Protein AF-A0A0G4MSH3-F1 (afdb_monomer_lite)

Radius of gyration: 16.24 Å; chains: 1; bounding box: 30×35×52 Å

Sequence (84 aa):
MPNSPPPALLPPPEGIFRSFDDLLSSVQRVAKDQGYGVVKLRASNYRDGKPTRYDLVCDRGGVKYNSTAKKRNPSTRKVDCPWR

Structure (mmCIF, N/CA/C/O backbone):
data_AF-A0A0G4MSH3-F1
#
_entry.id   AF-A0A0G4MSH3-F1
#
loop_
_atom_site.group_PDB
_atom_site.id
_atom_site.type_symbol
_atom_site.label_atom_id
_atom_site.label_alt_id
_atom_site.label_comp_id
_atom_site.label_asym_id
_atom_site.label_entity_id
_atom_site.label_seq_id
_atom_site.pdbx_PDB_ins_code
_atom_site.Cartn_x
_atom_site.Cartn_y
_atom_site.Cartn_z
_atom_site.occupancy
_atom_site.B_iso_or_equiv
_atom_site.auth_seq_id
_atom_site.auth_comp_id
_atom_site.auth_asym_id
_atom_site.auth_atom_id
_atom_site.pdbx_PDB_model_num
ATOM 1 N N . MET A 1 1 ? 1.176 -4.855 -33.879 1.00 45.31 1 MET A N 1
ATOM 2 C CA . MET A 1 1 ? 1.784 -5.392 -32.641 1.00 45.31 1 MET A CA 1
ATOM 3 C C . MET A 1 1 ? 0.668 -5.483 -31.611 1.00 45.31 1 MET A C 1
ATOM 5 O O . MET A 1 1 ? 0.017 -4.462 -31.414 1.00 45.31 1 MET A O 1
ATOM 9 N N . PRO A 1 2 ? 0.342 -6.663 -31.058 1.00 46.78 2 PRO A N 1
ATOM 10 C CA . PRO A 1 2 ? -0.772 -6.789 -30.126 1.00 46.78 2 PRO A CA 1
ATOM 11 C C . PRO A 1 2 ? -0.434 -6.024 -28.844 1.00 46.78 2 PRO A C 1
ATOM 13 O O . PRO A 1 2 ? 0.549 -6.311 -28.166 1.00 46.78 2 PRO A O 1
ATOM 16 N N . ASN A 1 3 ? -1.239 -5.005 -28.564 1.00 57.44 3 ASN A N 1
ATOM 17 C CA . ASN A 1 3 ? -1.181 -4.180 -27.369 1.00 57.44 3 ASN A CA 1
ATOM 18 C C . ASN A 1 3 ? -1.851 -4.974 -26.235 1.00 57.44 3 ASN A C 1
ATOM 20 O O . ASN A 1 3 ? -3.019 -4.761 -25.924 1.00 57.44 3 ASN A O 1
ATOM 24 N N . SER A 1 4 ? -1.164 -5.998 -25.725 1.00 50.78 4 SER A N 1
ATOM 25 C CA . SER A 1 4 ? -1.681 -6.781 -24.603 1.00 50.78 4 SER A CA 1
ATOM 26 C C . SER A 1 4 ? -1.600 -5.911 -23.346 1.00 50.78 4 SER A C 1
ATOM 28 O O . SER A 1 4 ? -0.523 -5.365 -23.081 1.00 50.78 4 SER A O 1
ATOM 30 N N . PRO A 1 5 ? -2.692 -5.743 -22.574 1.00 57.50 5 PRO A N 1
ATOM 31 C CA . PRO A 1 5 ? -2.610 -5.048 -21.299 1.00 57.50 5 PRO A CA 1
ATOM 32 C C . PRO A 1 5 ? -1.553 -5.739 -20.424 1.00 57.50 5 PRO A C 1
ATOM 34 O O . PRO A 1 5 ? -1.400 -6.965 -20.514 1.00 57.50 5 PRO A O 1
ATOM 37 N N . PRO A 1 6 ? -0.792 -4.982 -19.612 1.00 58.97 6 PRO A N 1
ATOM 38 C CA . PRO A 1 6 ? 0.138 -5.586 -18.669 1.00 58.97 6 PRO A CA 1
ATOM 39 C C . PRO A 1 6 ? -0.620 -6.606 -17.805 1.00 58.97 6 PRO A C 1
ATOM 41 O O . PRO A 1 6 ? -1.802 -6.381 -17.522 1.00 58.97 6 PRO A O 1
ATOM 44 N N . PRO A 1 7 ? 0.018 -7.724 -17.410 1.00 59.84 7 PRO A N 1
ATOM 45 C CA . PRO A 1 7 ? -0.631 -8.739 -16.590 1.00 59.84 7 PRO A CA 1
ATOM 46 C C . PRO A 1 7 ? -1.269 -8.064 -15.375 1.00 59.84 7 PRO A C 1
ATOM 48 O O . PRO A 1 7 ? -0.604 -7.317 -14.653 1.00 59.84 7 PRO A O 1
ATOM 51 N N . ALA A 1 8 ? -2.577 -8.265 -15.208 1.00 66.88 8 ALA A N 1
ATOM 52 C CA . ALA A 1 8 ? -3.313 -7.698 -14.091 1.00 66.88 8 ALA A CA 1
ATOM 53 C C . ALA A 1 8 ? -2.692 -8.226 -12.794 1.00 66.88 8 ALA A C 1
ATOM 55 O O . ALA A 1 8 ? -2.557 -9.438 -12.620 1.00 66.88 8 ALA A O 1
ATOM 56 N N . LEU A 1 9 ? -2.272 -7.310 -11.919 1.00 69.88 9 LEU A N 1
ATOM 57 C CA . LEU A 1 9 ? -1.723 -7.666 -10.614 1.00 69.88 9 LEU A CA 1
ATOM 58 C C . LEU A 1 9 ? -2.779 -8.461 -9.844 1.00 69.88 9 LEU A C 1
ATOM 60 O O . LEU A 1 9 ? -3.954 -8.082 -9.830 1.00 69.88 9 LEU A O 1
ATOM 64 N N . LEU A 1 10 ? -2.367 -9.561 -9.219 1.00 76.19 10 LEU A N 1
ATOM 65 C CA . LEU A 1 10 ? -3.267 -10.340 -8.382 1.00 76.19 10 LEU A CA 1
ATOM 66 C C . LEU A 1 10 ? -3.657 -9.484 -7.174 1.00 76.19 10 LEU A C 1
ATOM 68 O O . LEU A 1 10 ? -2.771 -8.882 -6.548 1.00 76.19 10 LEU A O 1
ATOM 72 N N . PRO A 1 11 ? -4.957 -9.411 -6.838 1.00 74.88 11 PRO A N 1
ATOM 73 C CA . PRO A 1 11 ? -5.384 -8.668 -5.671 1.00 74.88 11 PRO A CA 1
ATOM 74 C C . PRO A 1 11 ? -4.736 -9.272 -4.418 1.00 74.88 11 PRO A C 1
ATOM 76 O O . PRO A 1 11 ? -4.558 -10.494 -4.338 1.00 74.88 11 PRO A O 1
ATOM 79 N N . PRO A 1 12 ? -4.353 -8.440 -3.436 1.00 77.75 12 PRO A N 1
ATOM 80 C CA . PRO A 1 12 ? -3.920 -8.952 -2.150 1.00 77.75 12 PRO A CA 1
ATOM 81 C C . PRO A 1 12 ? -5.049 -9.774 -1.503 1.00 77.75 12 PRO A C 1
ATOM 83 O O . PRO A 1 12 ? -6.225 -9.524 -1.763 1.00 77.75 12 PRO A O 1
ATOM 86 N N . PRO A 1 13 ? -4.709 -10.764 -0.665 1.00 76.75 13 PRO A N 1
ATOM 87 C CA . PRO A 1 13 ? -5.690 -11.591 0.014 1.00 76.75 13 PRO A CA 1
ATOM 88 C C . PRO A 1 13 ? -6.553 -10.730 0.934 1.00 76.75 13 PRO A C 1
ATOM 90 O O . PRO A 1 13 ? -6.049 -10.064 1.840 1.00 76.75 13 PRO A O 1
ATOM 93 N N . GLU A 1 14 ? -7.860 -10.783 0.702 1.00 79.62 14 GLU A N 1
ATOM 94 C CA . GLU A 1 14 ? -8.861 -10.216 1.598 1.00 79.62 14 GLU A CA 1
ATOM 95 C C . GLU A 1 14 ? -8.844 -10.999 2.917 1.00 79.62 14 GLU A C 1
ATOM 97 O O . GLU A 1 14 ? -8.888 -12.233 2.933 1.00 79.62 14 GLU A O 1
ATOM 102 N N . GLY A 1 15 ? -8.749 -10.294 4.042 1.00 82.81 15 GLY A N 1
ATOM 103 C CA . GLY A 1 15 ? -8.641 -10.926 5.350 1.00 82.81 15 GLY A CA 1
ATOM 104 C C . GLY A 1 15 ? -8.830 -9.944 6.495 1.00 82.81 15 GLY A C 1
ATOM 105 O O . GLY A 1 15 ? -8.576 -8.746 6.369 1.00 82.81 15 GLY A O 1
ATOM 106 N N . ILE A 1 16 ? -9.277 -10.464 7.638 1.00 86.12 16 ILE A N 1
ATOM 107 C CA . ILE A 1 16 ? -9.339 -9.700 8.885 1.00 86.12 16 ILE A CA 1
ATOM 108 C C . ILE A 1 16 ? -7.996 -9.867 9.592 1.00 86.12 16 ILE A C 1
ATOM 110 O O . ILE A 1 16 ? -7.656 -10.953 10.063 1.00 86.12 16 ILE A O 1
ATOM 114 N N . PHE A 1 17 ? -7.237 -8.779 9.673 1.00 86.88 17 PHE A N 1
ATOM 115 C CA . PHE A 1 17 ? -5.945 -8.745 10.350 1.00 86.88 17 PHE A CA 1
ATOM 116 C C . PHE A 1 17 ? -6.090 -8.142 11.748 1.00 86.88 17 PHE A C 1
ATOM 118 O O . PHE A 1 17 ? -6.880 -7.223 11.965 1.00 86.88 17 PHE A O 1
ATOM 125 N N . ARG A 1 18 ? -5.317 -8.657 12.711 1.00 87.06 18 ARG A N 1
ATOM 126 C CA . ARG A 1 18 ? -5.340 -8.182 14.106 1.00 87.06 18 ARG A CA 1
ATOM 127 C 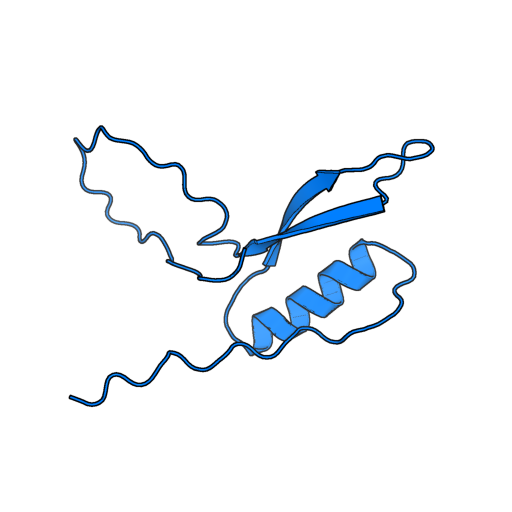C . ARG A 1 18 ? -4.661 -6.823 14.272 1.00 87.06 18 ARG A C 1
ATOM 129 O O . ARG A 1 18 ? -5.001 -6.077 15.186 1.00 87.06 18 ARG A O 1
ATOM 136 N N . SER A 1 19 ? -3.708 -6.511 13.398 1.00 88.50 19 SER A N 1
ATOM 137 C CA . SER A 1 19 ? -2.957 -5.262 13.402 1.00 88.50 19 SER A CA 1
ATOM 138 C C . SER A 1 19 ? -2.691 -4.768 11.979 1.00 88.50 19 SER A C 1
ATOM 140 O O . SER A 1 19 ? -2.775 -5.523 11.007 1.00 88.50 19 SER A O 1
ATOM 142 N N . PHE A 1 20 ? -2.352 -3.482 11.858 1.00 86.69 20 PHE A N 1
ATOM 143 C CA . PHE A 1 20 ? -1.934 -2.904 10.582 1.00 86.69 20 PHE A CA 1
ATOM 144 C C . PHE A 1 20 ? -0.627 -3.525 10.066 1.00 86.69 20 PHE A C 1
ATOM 146 O O . PHE A 1 20 ? -0.504 -3.750 8.867 1.00 86.69 20 PHE A O 1
ATOM 153 N N . ASP A 1 21 ? 0.327 -3.832 10.948 1.00 89.44 21 ASP A N 1
ATOM 154 C CA . ASP A 1 21 ? 1.597 -4.460 10.566 1.00 89.44 21 ASP A CA 1
ATOM 155 C C . ASP A 1 21 ? 1.406 -5.869 9.992 1.00 89.44 21 ASP A C 1
ATOM 157 O O . ASP A 1 21 ? 2.057 -6.223 9.005 1.00 89.44 21 ASP A O 1
ATOM 161 N N . ASP A 1 22 ? 0.463 -6.647 10.536 1.00 90.31 22 ASP A N 1
ATOM 162 C CA . ASP A 1 22 ? 0.114 -7.967 9.995 1.00 90.31 22 ASP A CA 1
ATOM 163 C C . ASP A 1 22 ? -0.502 -7.849 8.595 1.00 90.31 22 ASP A C 1
ATOM 165 O O . ASP A 1 22 ? -0.126 -8.583 7.675 1.00 90.31 22 ASP A O 1
ATOM 169 N N . LEU A 1 23 ? -1.415 -6.883 8.417 1.00 90.00 23 LEU A N 1
ATOM 170 C CA . LEU A 1 23 ? -2.003 -6.564 7.117 1.00 90.00 23 LEU A CA 1
ATOM 171 C C . LEU A 1 23 ? -0.905 -6.178 6.126 1.00 90.00 23 LEU A C 1
ATOM 173 O O . LEU A 1 23 ? -0.801 -6.778 5.058 1.00 90.00 23 LEU A O 1
ATOM 177 N N . LEU A 1 24 ? -0.048 -5.221 6.487 1.00 89.81 24 LEU A N 1
ATOM 178 C CA . LEU A 1 24 ? 1.003 -4.719 5.608 1.00 89.81 24 LEU A CA 1
ATOM 179 C C . LEU A 1 24 ? 1.995 -5.823 5.228 1.00 89.81 24 LEU A C 1
ATOM 181 O O . LEU A 1 24 ? 2.343 -5.943 4.056 1.00 89.81 24 LEU A O 1
ATOM 185 N N . SER A 1 25 ? 2.398 -6.664 6.180 1.00 91.06 25 SER A N 1
ATOM 186 C CA . SER A 1 25 ? 3.303 -7.792 5.932 1.00 91.06 25 SER A CA 1
ATOM 187 C C . SER A 1 25 ? 2.695 -8.814 4.969 1.00 91.06 25 SER A C 1
ATOM 189 O O . SER A 1 25 ? 3.385 -9.315 4.078 1.00 91.06 25 SER A O 1
ATOM 191 N N . SER A 1 26 ? 1.396 -9.102 5.100 1.00 90.19 26 SER A N 1
ATOM 192 C CA . SER A 1 26 ? 0.694 -10.012 4.187 1.00 90.19 26 SER A CA 1
ATOM 193 C C . SER A 1 26 ? 0.623 -9.460 2.757 1.00 90.19 26 SER A C 1
ATOM 195 O O . SER A 1 26 ? 0.935 -10.178 1.804 1.00 90.19 26 SER A O 1
ATOM 197 N N . VAL A 1 27 ? 0.312 -8.166 2.610 1.00 89.12 27 VAL A N 1
ATOM 198 C CA . VAL A 1 27 ? 0.251 -7.471 1.318 1.00 89.12 27 VAL A CA 1
ATOM 199 C C . VAL A 1 27 ? 1.640 -7.401 0.691 1.00 89.12 27 VAL A C 1
ATOM 201 O O . VAL A 1 27 ? 1.797 -7.685 -0.493 1.00 89.12 27 VAL A O 1
ATOM 204 N N . GLN A 1 28 ? 2.671 -7.087 1.479 1.00 89.81 28 GLN A N 1
ATOM 205 C CA . GLN A 1 28 ? 4.057 -7.056 1.014 1.00 89.81 28 GLN A CA 1
ATOM 206 C C . GLN A 1 28 ? 4.547 -8.424 0.547 1.00 89.81 28 GLN A C 1
ATOM 208 O O . GLN A 1 28 ? 5.301 -8.478 -0.418 1.00 89.81 28 GLN A O 1
ATOM 213 N N . ARG A 1 29 ? 4.145 -9.523 1.198 1.00 89.56 29 ARG A N 1
ATOM 214 C CA . ARG A 1 29 ? 4.501 -10.878 0.753 1.00 89.56 29 ARG A CA 1
ATOM 215 C C . ARG A 1 29 ? 3.974 -11.141 -0.658 1.00 89.56 29 ARG A C 1
ATOM 217 O O . ARG A 1 29 ? 4.746 -11.482 -1.542 1.00 89.56 29 ARG A O 1
ATOM 224 N N . VAL A 1 30 ? 2.691 -10.875 -0.878 1.00 86.81 30 VAL A N 1
ATOM 225 C CA . VAL A 1 30 ? 2.029 -11.098 -2.173 1.00 86.81 30 VAL A CA 1
ATOM 226 C C . VAL A 1 30 ? 2.539 -10.139 -3.249 1.00 86.81 30 VAL A C 1
ATOM 228 O O . VAL A 1 30 ? 2.703 -10.525 -4.402 1.00 86.81 30 VAL A O 1
ATOM 231 N N . ALA A 1 31 ? 2.844 -8.897 -2.880 1.00 85.88 31 ALA A N 1
ATOM 232 C CA . ALA A 1 31 ? 3.448 -7.932 -3.789 1.00 85.88 31 ALA A CA 1
ATOM 233 C C . ALA A 1 31 ? 4.881 -8.321 -4.191 1.00 85.88 31 ALA A C 1
ATOM 235 O O . ALA A 1 31 ? 5.254 -8.170 -5.355 1.00 85.88 31 ALA A O 1
ATOM 236 N N . LYS A 1 32 ? 5.673 -8.870 -3.255 1.00 85.50 32 LYS A N 1
ATOM 237 C CA . LYS A 1 32 ? 7.026 -9.380 -3.531 1.00 85.50 32 LYS A CA 1
ATOM 238 C C . LYS A 1 32 ? 6.999 -10.532 -4.528 1.00 85.50 32 LYS A C 1
ATOM 240 O O . LYS A 1 32 ? 7.808 -10.516 -5.451 1.00 85.50 32 LYS A O 1
ATOM 245 N N . ASP A 1 33 ? 6.050 -11.458 -4.391 1.00 84.62 33 ASP A N 1
ATOM 246 C CA . ASP A 1 33 ? 5.862 -12.561 -5.345 1.00 84.62 33 ASP A CA 1
ATOM 247 C C . ASP A 1 33 ? 5.547 -12.042 -6.760 1.00 84.62 33 ASP A C 1
ATOM 249 O O . ASP A 1 33 ? 5.926 -12.645 -7.760 1.00 84.62 33 ASP A O 1
ATOM 253 N N . GLN A 1 34 ? 4.911 -10.873 -6.847 1.00 80.94 34 GLN A N 1
ATOM 254 C CA . GLN A 1 34 ? 4.602 -10.178 -8.097 1.00 80.94 34 GLN A CA 1
ATOM 255 C C . GLN A 1 34 ? 5.691 -9.179 -8.539 1.00 80.94 34 GLN A C 1
ATOM 257 O O . GLN A 1 34 ? 5.541 -8.501 -9.557 1.00 80.94 34 GLN A O 1
ATOM 262 N N . GLY A 1 35 ? 6.796 -9.068 -7.795 1.00 81.56 35 GLY A N 1
ATOM 263 C CA . GLY A 1 35 ? 7.957 -8.257 -8.162 1.00 81.56 35 GLY A CA 1
ATOM 264 C C . GLY A 1 35 ? 7.863 -6.764 -7.832 1.00 81.56 35 GLY A C 1
ATOM 265 O O . GLY A 1 35 ? 8.645 -5.979 -8.376 1.00 81.56 35 GLY A O 1
ATOM 266 N N . TYR A 1 3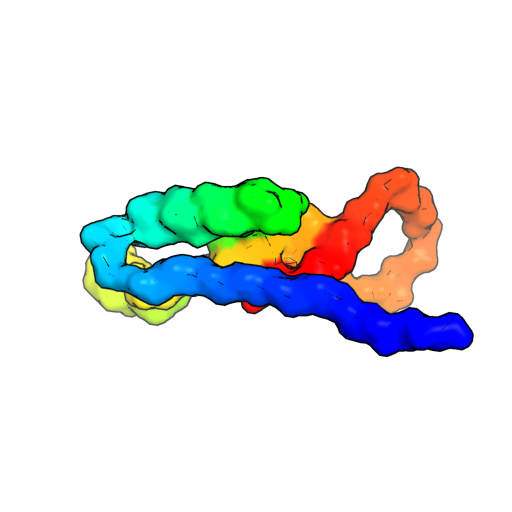6 ? 6.954 -6.340 -6.947 1.00 79.25 36 TYR A N 1
ATOM 267 C CA . TYR A 1 36 ? 6.861 -4.945 -6.503 1.00 79.25 36 TYR A CA 1
ATOM 268 C C . TYR A 1 36 ? 6.834 -4.793 -4.976 1.00 79.25 36 TYR A C 1
ATOM 270 O O . TYR A 1 36 ? 6.419 -5.670 -4.226 1.00 79.25 36 TYR A O 1
ATOM 278 N N . GLY A 1 37 ? 7.339 -3.653 -4.500 1.00 84.12 37 GLY A N 1
ATOM 279 C CA . GLY A 1 37 ? 7.346 -3.297 -3.080 1.00 84.12 37 GLY A CA 1
ATOM 280 C C . GLY A 1 37 ? 6.150 -2.421 -2.728 1.00 84.12 37 GLY A C 1
ATOM 281 O O . GLY A 1 37 ? 5.788 -1.546 -3.512 1.00 84.12 37 GLY A O 1
ATOM 282 N N . VAL A 1 38 ? 5.573 -2.627 -1.545 1.00 86.44 38 VAL A N 1
ATOM 283 C CA . VAL A 1 38 ? 4.432 -1.862 -1.021 1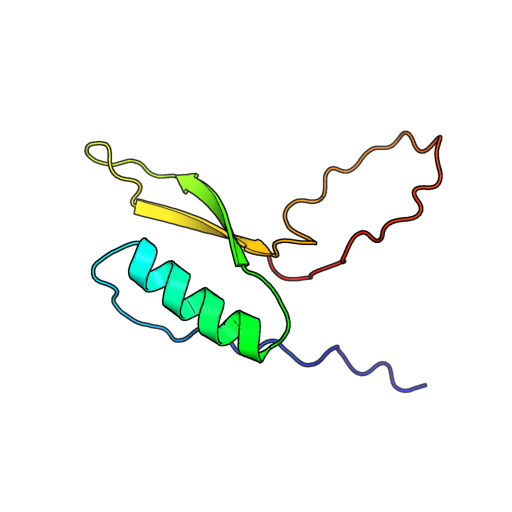.00 86.44 38 VAL A CA 1
ATOM 284 C C . VAL A 1 38 ? 4.830 -1.139 0.258 1.00 86.44 38 VAL A C 1
ATOM 286 O O . VAL A 1 38 ? 5.388 -1.750 1.171 1.00 86.44 38 VAL A O 1
ATOM 289 N N . VAL A 1 39 ? 4.506 0.148 0.343 1.00 87.38 39 VAL A N 1
ATOM 290 C CA . VAL A 1 39 ? 4.778 1.013 1.495 1.00 87.38 39 VAL A CA 1
ATOM 291 C C . VAL A 1 39 ? 3.523 1.771 1.917 1.00 87.38 39 VAL A C 1
AT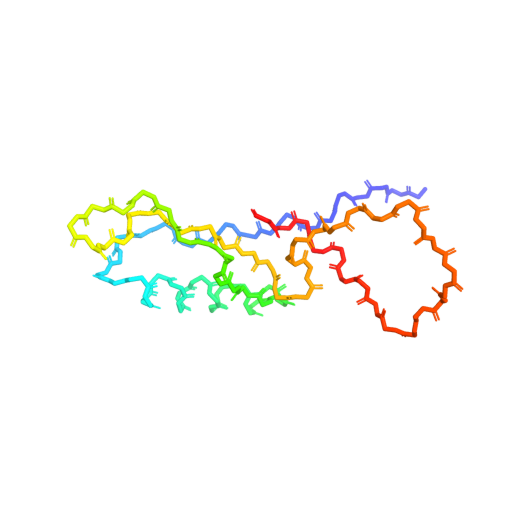OM 293 O O . VAL A 1 39 ? 2.625 2.036 1.118 1.00 87.38 39 VAL A O 1
ATOM 296 N N . LYS A 1 40 ? 3.456 2.146 3.195 1.00 88.69 40 LYS A N 1
ATOM 297 C CA . LYS A 1 40 ? 2.400 3.018 3.716 1.00 88.69 40 LYS A CA 1
ATOM 298 C C . LYS A 1 40 ? 2.604 4.434 3.183 1.00 88.69 40 LYS A C 1
ATOM 300 O O . LYS A 1 40 ? 3.622 5.051 3.483 1.00 88.69 40 LYS A O 1
ATOM 305 N N . LEU A 1 41 ? 1.616 4.971 2.469 1.00 85.38 41 LEU A N 1
ATOM 306 C CA . LEU A 1 41 ? 1.627 6.372 2.053 1.00 85.38 41 LEU A CA 1
ATOM 307 C C . LEU A 1 41 ? 1.116 7.278 3.166 1.00 85.38 41 LEU A C 1
ATOM 309 O O . LEU A 1 41 ? 1.807 8.188 3.616 1.00 85.38 41 LEU A O 1
ATOM 313 N N . ARG A 1 42 ? -0.132 7.062 3.584 1.00 85.12 42 ARG A N 1
ATOM 314 C CA . ARG A 1 42 ? -0.781 7.915 4.578 1.00 85.12 42 ARG A CA 1
ATOM 315 C C . ARG A 1 42 ? -1.738 7.128 5.448 1.00 85.12 42 ARG A C 1
ATOM 317 O O . ARG A 1 42 ? -2.310 6.127 5.030 1.00 85.12 42 ARG A O 1
ATOM 324 N N . ALA A 1 43 ? -1.902 7.615 6.664 1.00 89.06 43 ALA A N 1
ATOM 325 C CA . ALA A 1 43 ? -2.925 7.179 7.595 1.00 89.06 43 ALA A CA 1
ATOM 326 C C . ALA A 1 43 ? -3.980 8.287 7.705 1.00 89.06 43 ALA A C 1
ATOM 328 O O . ALA A 1 43 ? -3.645 9.470 7.690 1.00 89.06 43 ALA A O 1
ATOM 329 N N . SER A 1 44 ? -5.253 7.912 7.760 1.00 87.62 44 SER A N 1
ATOM 330 C CA . SER A 1 44 ? -6.387 8.837 7.811 1.00 87.62 44 SER A CA 1
ATOM 331 C C . SER A 1 44 ? -7.505 8.283 8.695 1.00 87.62 44 SER A C 1
ATOM 333 O O . SER A 1 44 ? -7.445 7.133 9.137 1.00 87.62 44 SER A O 1
ATOM 335 N N . ASN A 1 45 ? -8.519 9.117 8.959 1.00 86.94 45 ASN A N 1
ATOM 336 C CA . ASN A 1 45 ? -9.660 8.787 9.817 1.00 86.94 45 ASN A CA 1
ATOM 337 C C . ASN A 1 45 ? -9.214 8.286 11.194 1.00 86.94 45 ASN A C 1
ATOM 339 O O . ASN A 1 45 ? -9.447 7.137 11.573 1.00 86.94 45 ASN A O 1
ATOM 343 N N . TYR A 1 46 ? -8.525 9.152 11.929 1.00 87.00 46 TYR A N 1
ATOM 344 C CA . TYR A 1 46 ? -8.119 8.851 13.291 1.00 87.00 46 TYR A CA 1
ATOM 345 C C . TYR A 1 46 ? -9.346 8.846 14.205 1.00 87.00 46 TYR A C 1
ATOM 347 O O . TYR A 1 46 ? -10.110 9.809 14.224 1.00 87.00 46 TYR A O 1
ATOM 355 N N . ARG A 1 47 ? -9.521 7.761 14.958 1.00 84.94 47 ARG A N 1
ATOM 356 C CA . ARG A 1 47 ? -10.479 7.649 16.063 1.00 84.94 47 ARG A CA 1
ATOM 357 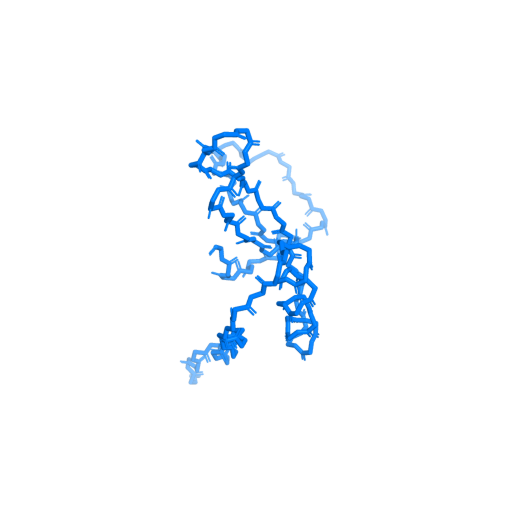C C . ARG A 1 47 ? -9.704 7.220 17.297 1.00 84.94 47 ARG A C 1
ATOM 359 O O . ARG A 1 47 ? -8.888 6.307 17.207 1.00 84.94 47 ARG A O 1
ATOM 366 N N . ASP A 1 48 ? -9.890 7.929 18.405 1.00 85.00 48 ASP A N 1
ATOM 367 C CA . ASP A 1 48 ? -9.219 7.630 19.679 1.00 85.00 48 ASP A CA 1
ATOM 368 C C . ASP A 1 48 ? -7.686 7.507 19.548 1.00 85.00 48 ASP A C 1
ATOM 370 O O . ASP A 1 48 ? -7.044 6.630 20.123 1.00 85.00 48 ASP A O 1
ATOM 374 N N . GLY A 1 49 ? -7.090 8.359 18.704 1.00 83.25 49 GLY A N 1
ATOM 375 C CA . GLY A 1 49 ? -5.649 8.366 18.432 1.00 83.25 49 GLY A CA 1
ATOM 376 C C . GLY A 1 49 ? -5.147 7.246 17.510 1.00 83.25 49 GLY A C 1
ATOM 377 O O . GLY A 1 49 ? -3.962 7.225 17.179 1.00 83.25 49 GLY A O 1
ATOM 378 N N . LYS A 1 50 ? -6.018 6.346 17.035 1.00 83.75 50 LYS A N 1
ATOM 379 C CA . LYS A 1 50 ? -5.662 5.242 16.132 1.00 83.75 50 LYS A CA 1
ATOM 380 C C . LYS A 1 50 ? -6.193 5.490 14.715 1.00 83.75 50 LYS A C 1
ATOM 382 O O . LYS A 1 50 ? -7.367 5.834 14.560 1.00 83.75 50 LYS A O 1
ATOM 387 N N . PRO A 1 51 ? -5.375 5.323 13.658 1.00 86.50 51 PRO A N 1
ATOM 388 C CA . PRO A 1 51 ? -5.873 5.440 12.295 1.00 86.50 51 PRO A CA 1
ATOM 389 C C . PRO A 1 51 ? -6.750 4.245 11.940 1.00 86.50 51 PRO A C 1
ATOM 391 O O . PRO A 1 51 ? -6.364 3.100 12.156 1.00 86.50 51 PRO A O 1
ATOM 394 N N . THR A 1 52 ? -7.911 4.514 11.350 1.00 85.44 52 THR A N 1
ATOM 395 C CA . THR A 1 52 ? -8.813 3.458 10.860 1.00 85.44 52 THR A CA 1
ATOM 396 C C . THR A 1 52 ? -8.625 3.170 9.373 1.00 85.44 52 THR A C 1
ATOM 398 O O . THR A 1 52 ? -9.055 2.126 8.892 1.00 85.44 52 THR A O 1
ATOM 401 N N . ARG A 1 53 ? -7.952 4.065 8.636 1.00 88.44 53 ARG A N 1
ATOM 402 C CA . ARG A 1 53 ? -7.679 3.907 7.206 1.00 88.44 53 ARG A CA 1
ATOM 403 C C . ARG A 1 53 ? -6.211 4.159 6.886 1.00 88.44 53 ARG A C 1
ATOM 405 O O . ARG A 1 53 ? -5.648 5.178 7.286 1.00 88.44 53 ARG A O 1
ATOM 412 N N . TYR A 1 54 ? -5.635 3.279 6.075 1.00 88.44 54 TYR A N 1
ATOM 413 C CA . TYR A 1 54 ? -4.274 3.391 5.566 1.00 88.44 54 TYR A CA 1
ATOM 414 C C . TYR A 1 54 ? -4.294 3.277 4.047 1.00 88.44 54 TYR A C 1
ATOM 416 O O . TYR A 1 54 ? -4.829 2.311 3.513 1.00 88.44 54 TYR A O 1
ATOM 424 N N . ASP A 1 55 ? -3.710 4.255 3.364 1.00 87.50 55 ASP A N 1
ATOM 425 C CA . ASP A 1 55 ? -3.508 4.187 1.921 1.00 87.50 55 ASP A CA 1
ATOM 426 C C . ASP A 1 55 ? -2.078 3.674 1.673 1.00 87.50 55 ASP A C 1
ATOM 428 O O . ASP A 1 55 ? -1.114 4.174 2.270 1.00 87.50 55 ASP A O 1
ATOM 432 N N . LEU A 1 56 ? -1.950 2.651 0.831 1.00 86.56 56 LEU A N 1
ATOM 433 C CA . LEU A 1 56 ? -0.695 1.976 0.506 1.00 86.56 56 LEU A CA 1
ATOM 434 C C . LEU A 1 56 ? -0.298 2.303 -0.931 1.00 86.56 56 LEU A C 1
ATOM 436 O O . LEU A 1 56 ? -1.154 2.406 -1.797 1.00 86.56 56 LEU A O 1
ATOM 440 N N . VAL A 1 57 ? 0.997 2.451 -1.190 1.00 84.88 57 VAL A N 1
ATOM 441 C CA . VAL A 1 57 ? 1.521 2.737 -2.528 1.00 84.88 57 VAL A CA 1
ATOM 442 C C . VAL A 1 57 ? 2.724 1.875 -2.841 1.00 84.88 57 VAL A C 1
ATOM 444 O O . VAL A 1 57 ? 3.347 1.281 -1.964 1.00 84.88 57 VAL A O 1
ATOM 447 N N . CYS A 1 58 ? 3.072 1.827 -4.116 1.00 82.62 58 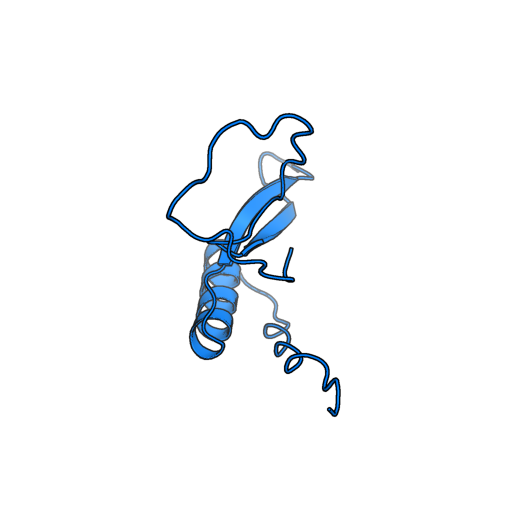CYS A N 1
ATOM 448 C CA . CYS A 1 58 ? 4.274 1.159 -4.569 1.00 82.62 58 CYS A CA 1
ATOM 449 C C . CYS A 1 58 ? 5.540 1.900 -4.100 1.00 82.62 58 CYS A C 1
ATOM 451 O O . CYS A 1 58 ? 5.611 3.119 -4.202 1.00 82.62 58 CYS A O 1
ATOM 453 N N . ASP A 1 59 ? 6.567 1.185 -3.652 1.00 79.00 59 ASP A N 1
ATOM 454 C CA . ASP A 1 59 ? 7.814 1.770 -3.129 1.00 79.00 59 ASP A CA 1
ATOM 455 C C . ASP A 1 59 ? 8.519 2.678 -4.158 1.00 79.00 59 ASP A C 1
ATOM 457 O O . ASP A 1 59 ? 8.811 3.844 -3.907 1.00 79.00 59 ASP A O 1
ATOM 461 N N . ARG A 1 60 ? 8.710 2.176 -5.385 1.00 71.62 60 ARG A N 1
ATOM 462 C CA . ARG A 1 60 ? 9.449 2.889 -6.448 1.00 71.62 60 ARG A CA 1
ATOM 463 C C . ARG A 1 60 ? 8.581 3.734 -7.392 1.00 71.62 60 ARG A C 1
ATOM 465 O O . ARG A 1 60 ? 9.109 4.318 -8.341 1.00 71.62 60 ARG A O 1
ATOM 472 N N . GLY A 1 61 ? 7.269 3.788 -7.151 1.00 67.69 61 GLY A N 1
ATOM 473 C CA . GLY A 1 61 ? 6.289 4.489 -7.998 1.00 67.69 61 GLY A CA 1
ATOM 474 C C . GLY A 1 61 ? 5.194 5.240 -7.238 1.00 67.69 61 GLY A C 1
ATOM 475 O O . GLY A 1 61 ? 4.294 5.817 -7.846 1.00 67.69 61 GLY A O 1
ATOM 476 N N . GLY A 1 62 ? 5.258 5.237 -5.909 1.00 61.78 62 GLY A N 1
ATOM 477 C CA . GLY A 1 62 ? 4.255 5.816 -5.035 1.00 61.78 62 GLY A CA 1
ATOM 478 C C . GLY A 1 62 ? 4.323 7.333 -5.024 1.00 61.78 62 GLY A C 1
ATOM 479 O O . GLY A 1 62 ? 5.283 7.921 -4.544 1.00 61.78 62 GLY A O 1
ATOM 480 N N . VAL A 1 63 ? 3.243 7.946 -5.514 1.00 60.69 63 VAL A N 1
ATOM 481 C CA . VAL A 1 63 ? 2.972 9.393 -5.569 1.00 60.69 63 VAL A CA 1
ATOM 482 C C . VAL A 1 63 ? 3.749 10.153 -6.645 1.00 60.69 63 VAL A C 1
ATOM 484 O O . VAL A 1 63 ? 4.847 10.670 -6.463 1.00 60.69 63 VAL A O 1
ATOM 487 N N . LYS A 1 64 ? 3.080 10.336 -7.786 1.00 58.56 64 LYS A N 1
ATOM 488 C CA . LYS A 1 64 ? 3.493 11.285 -8.820 1.00 58.56 64 LYS A CA 1
ATOM 489 C C . LYS A 1 64 ? 3.265 12.722 -8.325 1.00 58.56 64 LYS A C 1
ATOM 491 O O . LYS A 1 64 ? 2.118 13.128 -8.156 1.00 58.56 64 LYS A O 1
ATOM 496 N N . TYR A 1 65 ? 4.333 13.499 -8.144 1.00 56.06 65 TYR A N 1
ATOM 497 C CA . TYR A 1 65 ? 4.257 14.964 -8.196 1.00 56.06 65 TYR A CA 1
ATOM 498 C C . TYR A 1 65 ? 4.416 15.401 -9.659 1.00 56.06 65 TYR A C 1
ATOM 500 O O . TYR A 1 65 ? 5.368 14.993 -10.336 1.00 56.06 65 TYR A O 1
ATOM 508 N N . ASN A 1 66 ? 3.462 16.178 -10.174 1.00 54.25 66 ASN A N 1
ATOM 509 C CA . ASN A 1 66 ? 3.505 16.717 -11.533 1.00 54.25 66 ASN A CA 1
ATOM 510 C C . ASN A 1 66 ? 4.233 18.069 -11.491 1.00 54.25 66 ASN A C 1
ATOM 512 O O . ASN A 1 66 ? 3.654 19.058 -11.056 1.00 54.25 66 ASN A O 1
ATOM 516 N N . SER A 1 67 ? 5.501 18.119 -11.914 1.00 52.12 67 SER A N 1
ATOM 517 C CA . SER A 1 67 ? 6.211 19.388 -12.120 1.00 52.12 67 SER A CA 1
ATOM 518 C C . SER A 1 67 ? 6.150 19.797 -13.594 1.00 52.12 67 SER A C 1
ATOM 520 O O . SER A 1 67 ? 6.479 19.007 -14.480 1.00 52.12 67 SER A O 1
ATOM 522 N N . THR A 1 68 ? 5.768 21.045 -13.868 1.00 56.50 68 THR A N 1
ATOM 523 C CA . THR A 1 68 ? 5.807 21.665 -15.210 1.00 56.50 68 THR A CA 1
ATOM 524 C C . THR A 1 68 ? 7.210 22.135 -15.607 1.00 56.50 68 THR A C 1
ATOM 526 O O . THR A 1 68 ? 7.473 22.383 -16.778 1.00 56.50 68 THR A O 1
ATOM 529 N N . ALA A 1 69 ? 8.143 22.220 -14.657 1.00 62.38 69 ALA A N 1
ATOM 530 C CA . ALA A 1 69 ? 9.538 22.557 -14.913 1.00 62.38 69 ALA A CA 1
ATOM 531 C C . ALA A 1 69 ? 10.380 21.276 -15.050 1.00 62.38 69 ALA A C 1
ATOM 533 O O . ALA A 1 69 ? 10.579 20.551 -14.073 1.00 62.38 69 ALA A O 1
ATOM 534 N N . LYS A 1 70 ? 10.901 20.990 -16.248 1.00 59.94 70 LYS A N 1
ATOM 535 C CA . LYS A 1 70 ? 11.956 19.984 -16.467 1.00 59.94 70 LYS A CA 1
ATOM 536 C C . LYS A 1 70 ? 13.195 20.677 -17.027 1.00 59.94 70 LYS A C 1
ATOM 538 O O . LYS A 1 70 ? 13.195 21.079 -18.182 1.00 59.94 70 LYS A O 1
ATOM 543 N N . LYS A 1 71 ? 14.255 20.802 -16.218 1.00 59.88 71 LYS A N 1
ATOM 544 C CA . LYS A 1 71 ? 15.561 21.335 -16.665 1.00 59.88 71 LYS A CA 1
ATOM 545 C C . LYS A 1 71 ? 16.736 20.366 -16.469 1.00 59.88 71 LYS A C 1
ATOM 547 O O . LYS A 1 71 ? 17.862 20.730 -16.781 1.00 59.88 71 LYS A O 1
ATOM 552 N N . ARG A 1 72 ? 16.512 19.144 -15.963 1.00 60.09 72 ARG A N 1
ATOM 553 C CA . ARG A 1 72 ? 17.566 18.120 -15.818 1.00 60.09 72 ARG A CA 1
ATOM 554 C C . ARG A 1 72 ? 17.060 16.726 -16.188 1.00 60.09 72 ARG A C 1
ATOM 556 O O . ARG A 1 72 ? 15.933 16.379 -15.842 1.00 60.09 72 ARG A O 1
ATOM 563 N N . ASN A 1 73 ? 17.920 15.961 -16.862 1.00 56.50 73 ASN A N 1
ATOM 564 C CA . ASN A 1 73 ? 17.739 14.556 -17.231 1.00 56.50 73 ASN A CA 1
ATOM 565 C C . ASN A 1 73 ? 18.321 13.663 -16.117 1.00 56.50 73 ASN A C 1
ATOM 567 O O . ASN A 1 73 ? 19.542 13.528 -16.045 1.00 56.50 73 ASN A O 1
ATOM 571 N N . PRO A 1 74 ? 17.508 13.100 -15.209 1.00 57.78 74 PRO A N 1
ATOM 572 C CA . PRO A 1 74 ? 17.995 12.154 -14.205 1.00 57.78 74 PRO A CA 1
ATOM 573 C C . PRO A 1 74 ? 18.356 10.798 -14.841 1.00 57.78 74 PRO A C 1
ATOM 575 O O . PRO A 1 74 ? 17.686 10.360 -15.774 1.00 57.78 74 PRO A O 1
ATOM 578 N N . SER A 1 75 ? 19.386 10.117 -14.321 1.00 57.31 75 SER A N 1
ATOM 579 C CA . SER A 1 75 ? 19.828 8.786 -14.790 1.00 57.31 75 SER A CA 1
ATOM 580 C C . SER A 1 75 ? 19.061 7.612 -14.162 1.00 57.31 75 SER A C 1
ATOM 582 O O . SER A 1 75 ? 19.229 6.470 -14.585 1.00 57.31 75 SER A O 1
ATOM 584 N N . THR A 1 76 ? 18.216 7.870 -13.159 1.00 52.88 76 THR A N 1
ATOM 585 C CA . THR A 1 76 ? 17.451 6.852 -12.427 1.00 52.88 76 THR A CA 1
ATOM 586 C C . THR A 1 76 ? 15.962 6.904 -12.777 1.00 52.88 76 THR A C 1
ATOM 588 O O . THR A 1 76 ? 15.368 7.970 -12.960 1.00 52.88 76 THR A O 1
ATOM 591 N N . ARG A 1 77 ? 15.353 5.718 -12.923 1.00 56.72 77 ARG A N 1
ATOM 592 C CA . ARG A 1 77 ? 13.996 5.546 -13.464 1.00 56.72 77 ARG A CA 1
ATOM 593 C C . ARG A 1 77 ? 12.921 5.934 -12.441 1.00 56.72 77 ARG A C 1
ATOM 595 O O . ARG A 1 77 ? 12.946 5.449 -11.314 1.00 56.72 77 ARG A O 1
ATOM 602 N N . LYS A 1 78 ? 11.902 6.687 -12.882 1.00 58.81 78 LYS A N 1
ATOM 603 C CA . LYS A 1 78 ? 10.555 6.616 -12.286 1.00 58.81 78 LYS A CA 1
ATOM 604 C C . LYS A 1 78 ? 9.998 5.234 -12.606 1.00 58.81 78 LYS A C 1
ATOM 606 O O . LYS A 1 78 ? 9.850 4.899 -13.776 1.00 58.81 78 LYS A O 1
ATOM 611 N N . VAL A 1 79 ? 9.734 4.399 -11.611 1.00 58.84 79 VAL A N 1
ATOM 612 C CA . VAL A 1 79 ? 9.042 3.136 -11.870 1.00 58.84 79 VAL A CA 1
ATOM 613 C C . VAL A 1 79 ? 7.567 3.509 -11.941 1.00 58.84 79 VAL A C 1
ATOM 615 O O . VAL A 1 79 ? 6.982 3.803 -10.907 1.00 58.84 79 VAL A O 1
ATOM 618 N N . ASP A 1 80 ? 7.000 3.611 -13.149 1.00 58.88 80 ASP A N 1
ATOM 619 C CA . ASP A 1 80 ? 5.568 3.866 -13.399 1.00 58.88 80 ASP A CA 1
ATOM 620 C C . ASP A 1 80 ? 4.716 2.692 -12.882 1.00 58.88 80 ASP A C 1
ATOM 622 O O . ASP A 1 80 ? 4.072 1.967 -13.633 1.00 58.88 80 ASP A O 1
ATOM 626 N N . CYS A 1 81 ? 4.775 2.458 -11.575 1.00 62.94 81 CYS A N 1
ATOM 627 C CA . CYS A 1 81 ? 4.001 1.450 -10.891 1.00 62.94 81 CYS A CA 1
ATOM 628 C C . CYS A 1 81 ? 2.541 1.923 -10.917 1.00 62.94 81 CYS A C 1
ATOM 630 O O . CYS A 1 81 ? 2.249 2.988 -10.365 1.00 62.94 81 CYS A O 1
ATOM 632 N N . PRO A 1 82 ? 1.630 1.187 -11.577 1.00 61.91 82 PRO A N 1
ATOM 633 C CA . PRO A 1 82 ? 0.246 1.622 -11.758 1.00 61.91 82 PRO A CA 1
ATOM 634 C C . PRO A 1 82 ? -0.569 1.546 -10.458 1.00 61.91 82 PRO A C 1
ATOM 636 O O . PRO A 1 82 ? -1.684 2.057 -10.403 1.00 61.91 82 PRO A O 1
ATOM 639 N N . TRP A 1 83 ? -0.018 0.905 -9.424 1.00 66.75 83 TRP A N 1
ATOM 640 C CA . TRP A 1 83 ? -0.674 0.647 -8.150 1.00 66.75 83 TRP A CA 1
ATOM 641 C C . TRP A 1 83 ? -0.467 1.799 -7.154 1.00 66.75 83 TRP A C 1
ATOM 643 O O . TRP A 1 83 ? 0.672 2.207 -6.885 1.00 66.75 83 TRP A O 1
ATOM 653 N N . ARG A 1 84 ? -1.575 2.332 -6.628 1.00 59.94 84 ARG A N 1
ATOM 654 C CA . ARG A 1 84 ? -1.634 3.531 -5.788 1.00 59.94 84 ARG A CA 1
ATOM 655 C C . ARG A 1 84 ? -2.766 3.459 -4.770 1.00 59.94 84 ARG A C 1
ATOM 657 O O . ARG A 1 84 ? -3.746 2.737 -5.051 1.00 59.94 84 ARG A O 1
#

Organism: Verticillium longisporum (NCBI:txid100787)

Foldseek 3Di:
DDPDPDPPQDDQDDDDDPDPVRVQVSRQVSVVVVPWGKDWDDFDDDDPNDGPDTDIFTPQAGDDDDDPDDDDDDPDDRPVPVGD

Secondary structure (DSSP, 8-state):
---PPPPPPPPPPP---SSHHHHHHHHHHHHHHTT--EEEEEEEEEETTEEEEEEEEETTT------S------SS--------

pLDDT: mean 74.71, std 13.81, range [45.31, 91.06]